Protein AF-A0A6A3DNJ9-F1 (afdb_monomer)

Mean predicted aligned error: 16.32 Å

pLDDT: mean 79.56, std 19.0, range [39.69, 97.75]

Radius of gyration: 37.9 Å; Cα contacts (8 Å, |Δi|>4): 48; chains: 1; bounding box: 66×89×94 Å

Nearest PDB structures (foldseek):
  7di8-assembly1_A  TM=8.924E-01  e=7.032E-04  Bos taurus
  8cat-assembly1_A-2  TM=9.138E-01  e=1.181E-03  Bos taurus
  1dgh-assembly1_D  TM=8.189E-01  e=5.915E-04  Homo sapiens
  1hbz-assembly1_A  TM=8.944E-01  e=5.601E-03  Micrococcus luteus
  4b7g-assembly1_D  TM=7.641E-01  e=2.102E-03  Corynebacterium glutamicum

Organism: NCBI:txid53985

Solvent-accessible surface area (backbone atoms only — not comparable to full-atom values): 10078 Å² total; per-residue (Å²): 138,76,88,73,81,73,67,78,72,79,75,76,77,84,83,83,74,89,86,79,85,86,84,90,83,69,90,70,64,85,74,81,77,77,78,76,75,87,83,79,87,72,91,70,91,68,96,74,94,78,79,82,84,70,84,86,28,62,68,59,23,46,44,57,68,74,72,41,54,75,67,57,49,49,54,51,35,50,53,51,18,66,61,43,57,79,48,58,68,72,56,44,55,53,52,37,52,54,38,32,66,28,32,61,69,59,16,50,53,29,50,54,46,26,52,52,52,48,51,50,50,57,66,68,66,59,72,76,81,61,83,73,71,81,74,80,90,72,85,77,75,90,56,94,85,58,75,78,88,127

Sequence (150 aa):
MSFFALFCIYQGMCCYNKFRRHVQALQCGRARTTLRYYAYRADHSLVDKYSTRDDNYSQVGDFYRKMLDTAARERLTSNLARSLVNAPKPMQTRAIANFTKCDPHYGRRVQEKVAALTQQKKRTASPAKLNPPRKSFVAAPPSDHMAPRL

InterPro domains:
  IPR010582 Catalase immune-responsive domain [PF06628] (52-114)
  IPR020835 Catalase superfamily [SSF56634] (33-114)

Structure (mmCIF, N/CA/C/O backbone):
data_AF-A0A6A3DNJ9-F1
#
_entry.id   AF-A0A6A3DNJ9-F1
#
loop_
_atom_site.group_PDB
_atom_site.id
_atom_site.type_symbol
_atom_site.label_atom_id
_atom_site.label_alt_id
_atom_site.label_comp_id
_atom_site.label_asym_id
_atom_site.label_entity_id
_atom_site.label_seq_id
_atom_site.pdbx_PDB_ins_code
_atom_site.Cartn_x
_atom_site.Cartn_y
_atom_site.Cartn_z
_atom_site.occupancy
_atom_site.B_iso_or_equiv
_atom_site.auth_seq_id
_atom_site.auth_comp_id
_atom_site.auth_asym_id
_atom_site.auth_atom_id
_atom_site.pdbx_PDB_model_num
ATOM 1 N N . MET A 1 1 ? 32.990 75.447 -47.838 1.00 46.38 1 MET A N 1
ATOM 2 C CA . MET A 1 1 ? 32.266 74.157 -47.931 1.00 46.38 1 MET A CA 1
ATOM 3 C C . MET A 1 1 ? 32.830 73.195 -46.885 1.00 46.38 1 MET A C 1
ATOM 5 O O . MET A 1 1 ? 33.438 72.193 -47.207 1.00 46.38 1 MET A O 1
ATOM 9 N N . SER A 1 2 ? 33.011 73.686 -45.660 1.00 49.97 2 SER A N 1
ATOM 10 C CA . SER A 1 2 ? 32.120 73.556 -44.492 1.00 49.97 2 SER A CA 1
ATOM 11 C C . SER A 1 2 ? 32.073 72.130 -43.934 1.00 49.97 2 SER A C 1
ATOM 13 O O . SER A 1 2 ? 31.240 71.302 -44.285 1.00 49.97 2 SER A O 1
ATOM 15 N N . PHE A 1 3 ? 33.046 71.911 -43.054 1.00 52.00 3 PHE A N 1
ATOM 16 C CA . PHE A 1 3 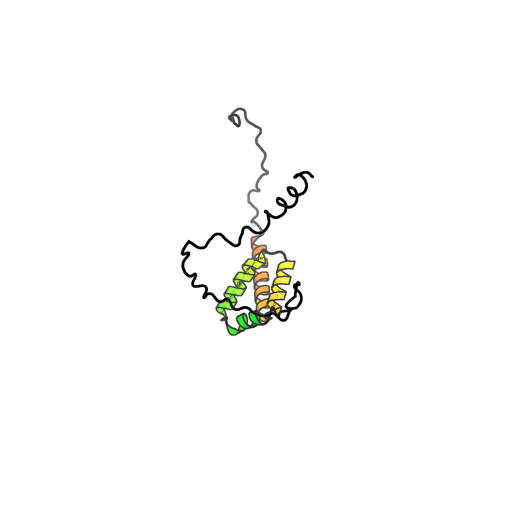? 33.485 70.731 -42.309 1.00 52.00 3 PHE A CA 1
ATOM 17 C C . PHE A 1 3 ? 32.447 70.049 -41.387 1.00 52.00 3 PHE A C 1
ATOM 19 O O . PHE A 1 3 ? 32.824 69.214 -40.572 1.00 52.00 3 PHE A O 1
ATOM 26 N N . PHE A 1 4 ? 31.152 70.363 -41.476 1.00 48.28 4 PHE A N 1
ATOM 27 C CA . PHE A 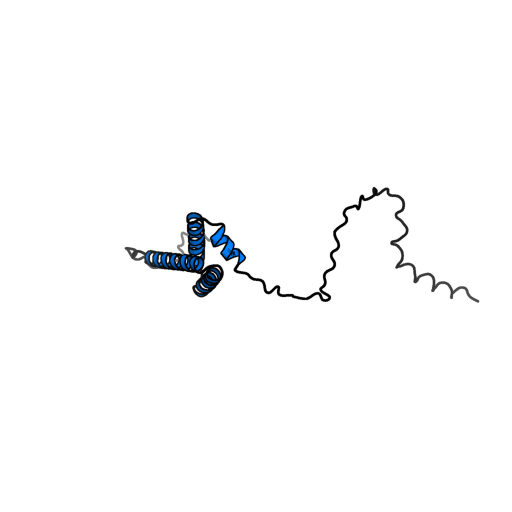1 4 ? 30.180 69.955 -40.447 1.00 48.28 4 PHE A CA 1
ATOM 28 C C . PHE A 1 4 ? 29.347 68.701 -40.767 1.00 48.28 4 PHE A C 1
ATOM 30 O O . PHE A 1 4 ? 28.644 68.204 -39.894 1.00 48.28 4 PHE A O 1
ATOM 37 N N . ALA A 1 5 ? 29.439 68.141 -41.979 1.00 52.12 5 ALA A N 1
ATOM 38 C CA . ALA A 1 5 ? 28.597 67.006 -42.383 1.00 52.12 5 ALA A CA 1
ATOM 39 C C . ALA A 1 5 ? 29.229 65.612 -42.187 1.00 52.12 5 ALA A C 1
ATOM 41 O O . ALA A 1 5 ? 28.529 64.612 -42.319 1.00 52.12 5 ALA A O 1
ATOM 42 N N . LEU A 1 6 ? 30.521 65.509 -41.843 1.00 49.88 6 LEU A N 1
ATOM 43 C CA . LEU A 1 6 ? 31.194 64.208 -41.671 1.00 49.88 6 LEU A CA 1
ATOM 44 C C . LEU A 1 6 ? 31.329 63.740 -40.212 1.00 49.88 6 LEU A C 1
ATOM 46 O O . LEU A 1 6 ? 31.785 62.624 -39.975 1.00 49.88 6 LEU A O 1
ATOM 50 N N . PHE A 1 7 ? 30.918 64.547 -39.229 1.00 45.38 7 PHE A N 1
ATOM 51 C CA . PHE A 1 7 ? 31.107 64.214 -37.810 1.00 45.38 7 PHE A CA 1
ATOM 52 C C . PHE A 1 7 ? 29.950 63.399 -37.192 1.00 45.38 7 PHE A C 1
ATOM 54 O O . PHE A 1 7 ? 30.138 62.765 -36.160 1.00 45.38 7 PHE A O 1
ATOM 61 N N . CYS A 1 8 ? 28.778 63.318 -37.837 1.00 44.56 8 CYS A N 1
ATOM 62 C CA . CYS A 1 8 ? 27.609 62.626 -37.263 1.00 44.56 8 CYS A CA 1
ATOM 63 C C . CYS A 1 8 ? 27.432 61.149 -37.659 1.00 44.56 8 CYS A C 1
ATOM 65 O O . CYS A 1 8 ? 26.555 60.492 -37.109 1.00 44.56 8 CYS A O 1
ATOM 67 N N . ILE A 1 9 ? 28.252 60.582 -38.553 1.00 49.38 9 ILE A N 1
ATOM 68 C CA . ILE A 1 9 ? 28.169 59.138 -38.881 1.00 49.38 9 ILE A CA 1
ATOM 69 C C . ILE A 1 9 ? 29.151 58.308 -38.025 1.00 49.38 9 ILE A C 1
ATOM 71 O O . ILE A 1 9 ? 28.972 57.104 -37.853 1.00 49.38 9 ILE A O 1
ATOM 75 N N . TYR A 1 10 ? 30.144 58.942 -37.386 1.00 51.12 10 TYR A N 1
ATOM 76 C CA . TYR A 1 10 ? 31.236 58.244 -36.687 1.00 51.12 10 TYR A CA 1
ATOM 77 C C . TYR A 1 10 ? 31.028 58.012 -35.176 1.00 51.12 10 TYR A C 1
ATOM 79 O O . TYR A 1 10 ? 31.944 57.543 -34.502 1.00 51.12 10 TYR A O 1
ATOM 87 N N . GLN A 1 11 ? 29.842 58.296 -34.623 1.00 46.47 11 GLN A N 1
ATOM 88 C CA . GLN A 1 11 ? 29.513 57.999 -33.214 1.00 46.47 11 GLN A CA 1
ATOM 89 C C . GLN A 1 11 ? 28.339 57.024 -33.008 1.00 46.47 11 GLN A C 1
ATOM 91 O O . GLN A 1 11 ? 27.938 56.783 -31.874 1.00 46.47 11 GLN A O 1
ATOM 96 N N . GLY A 1 12 ? 27.818 56.392 -34.065 1.00 50.06 12 GLY A N 1
ATOM 97 C CA . GLY A 1 12 ? 26.701 55.439 -33.946 1.00 50.06 12 GLY A CA 1
ATOM 98 C C . GLY A 1 12 ? 27.085 53.961 -33.771 1.00 50.06 12 GLY A C 1
ATOM 99 O O . GLY A 1 12 ? 26.242 53.160 -33.383 1.00 50.06 12 GLY A O 1
ATOM 100 N N . MET A 1 13 ? 28.334 53.563 -34.049 1.00 48.25 13 MET A N 1
ATOM 101 C CA . MET A 1 13 ? 28.718 52.138 -34.159 1.00 48.25 13 MET A CA 1
ATOM 102 C C . MET A 1 13 ? 29.659 51.624 -33.054 1.00 48.25 13 MET A C 1
ATOM 104 O O . MET A 1 13 ? 30.184 50.516 -33.151 1.00 48.25 13 MET A O 1
ATOM 108 N N . CYS A 1 14 ? 29.862 52.380 -31.971 1.00 43.56 14 CYS A N 1
ATOM 109 C CA . CYS A 1 14 ? 30.784 51.987 -30.895 1.00 43.56 14 CYS A CA 1
ATOM 110 C C . CYS A 1 14 ? 30.176 51.102 -29.789 1.00 43.56 14 CYS A C 1
ATOM 112 O O . CYS A 1 14 ? 30.905 50.703 -28.881 1.00 43.56 14 CYS A O 1
ATOM 114 N N . CYS A 1 15 ? 28.897 50.719 -29.862 1.00 44.34 15 CYS A N 1
ATOM 115 C CA . CYS A 1 15 ? 28.233 49.975 -28.783 1.00 44.34 15 CYS A CA 1
ATOM 116 C C . CYS A 1 15 ? 27.602 48.641 -29.215 1.00 44.34 15 CYS A C 1
ATOM 118 O O . CYS A 1 15 ? 26.506 48.333 -28.773 1.00 44.34 15 CYS A O 1
ATOM 120 N N . TYR A 1 16 ? 28.265 47.816 -30.037 1.00 47.75 16 TYR A N 1
ATOM 121 C CA . TYR A 1 16 ? 27.976 46.365 -30.040 1.00 47.75 16 TYR A CA 1
ATOM 122 C C . TYR A 1 16 ? 29.096 45.498 -30.632 1.00 47.75 16 TYR A C 1
ATOM 124 O O . TYR A 1 16 ? 28.848 44.582 -31.408 1.00 47.75 16 TYR A O 1
ATOM 132 N N . ASN A 1 17 ? 30.367 45.773 -30.319 1.00 49.94 17 ASN A N 1
ATOM 133 C CA . ASN A 1 17 ? 31.416 44.819 -30.706 1.00 49.94 17 ASN A CA 1
ATOM 134 C C . ASN A 1 17 ? 32.652 44.808 -29.800 1.00 49.94 17 ASN A C 1
ATOM 136 O O . ASN A 1 17 ? 33.776 44.590 -30.250 1.00 49.94 17 ASN A O 1
ATOM 140 N N . LYS A 1 18 ? 32.459 45.033 -28.495 1.00 52.38 18 LYS A N 1
ATOM 141 C CA . LYS A 1 18 ? 33.543 45.004 -27.502 1.00 52.38 18 LYS A CA 1
ATOM 142 C C . LYS A 1 18 ? 33.382 43.863 -26.497 1.00 52.38 18 LYS A C 1
ATOM 144 O O . LYS A 1 18 ? 33.471 44.064 -25.297 1.00 52.38 18 LYS A O 1
ATOM 149 N N . PHE A 1 19 ? 33.185 42.645 -27.001 1.00 47.44 19 PHE A N 1
ATOM 150 C CA . PHE A 1 19 ? 33.457 41.422 -26.232 1.00 47.44 19 PHE A CA 1
ATOM 151 C C . PHE A 1 19 ? 34.142 40.345 -27.083 1.00 47.44 19 PHE A C 1
ATOM 153 O O . PHE A 1 19 ? 33.885 39.155 -26.956 1.00 47.44 19 PHE A O 1
ATOM 160 N N . ARG A 1 20 ? 35.012 40.748 -28.016 1.00 52.94 20 ARG A N 1
ATOM 161 C CA . ARG A 1 20 ? 35.805 39.779 -28.784 1.00 52.94 20 ARG A CA 1
ATOM 162 C C . ARG A 1 20 ? 37.153 40.323 -29.235 1.00 52.94 20 ARG A C 1
ATOM 164 O O . ARG A 1 20 ? 37.479 40.159 -30.403 1.00 52.94 20 ARG A O 1
ATOM 171 N N . ARG A 1 21 ? 37.924 41.007 -28.374 1.00 45.72 21 ARG A N 1
ATOM 172 C CA . ARG A 1 21 ? 39.315 41.383 -28.736 1.00 45.72 21 ARG A CA 1
ATOM 173 C C . ARG A 1 21 ? 40.238 41.885 -27.617 1.00 45.72 21 ARG A C 1
ATOM 175 O O . ARG A 1 21 ? 41.158 42.639 -27.916 1.00 45.72 21 ARG A O 1
ATOM 182 N N . HIS A 1 22 ? 40.0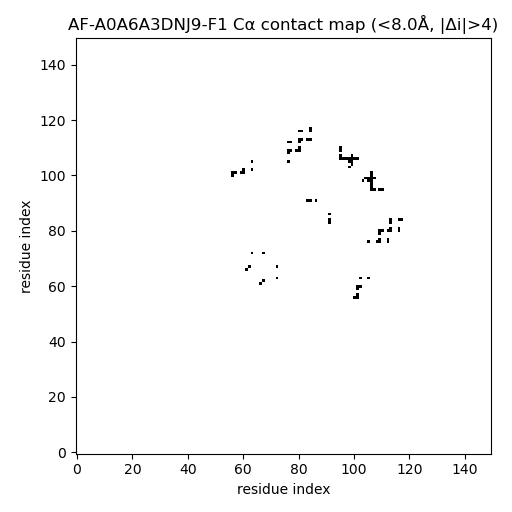36 41.508 -26.348 1.00 42.34 22 HIS A N 1
ATOM 183 C CA . HIS A 1 22 ? 40.951 41.991 -25.297 1.00 42.34 22 HIS A CA 1
ATOM 184 C C . HIS A 1 22 ? 41.219 41.070 -24.102 1.00 42.34 22 HIS A C 1
ATOM 186 O O . HIS A 1 22 ? 41.439 41.549 -22.998 1.00 42.34 22 HIS A O 1
ATOM 192 N N . VAL A 1 23 ? 41.276 39.753 -24.312 1.00 43.12 23 VAL A N 1
ATOM 193 C CA . VAL A 1 23 ? 41.930 38.859 -23.341 1.00 43.12 23 VAL A CA 1
ATOM 194 C C . VAL A 1 23 ? 42.772 37.844 -24.105 1.00 43.12 23 VAL A C 1
ATOM 196 O O . VAL A 1 23 ? 42.365 36.715 -24.353 1.00 43.12 23 VAL A O 1
ATOM 199 N N . GLN A 1 24 ? 43.951 38.288 -24.530 1.00 50.59 24 GLN A N 1
ATOM 200 C CA . GLN A 1 24 ? 45.026 37.425 -25.009 1.00 50.59 24 GLN A CA 1
ATOM 201 C C . GLN A 1 24 ? 46.282 37.737 -24.193 1.00 50.59 24 GLN A C 1
ATOM 203 O O . GLN A 1 24 ? 47.271 38.189 -24.743 1.00 50.59 24 GLN A O 1
ATOM 208 N N . ALA A 1 25 ? 46.200 37.582 -22.868 1.00 47.41 25 ALA A N 1
ATOM 209 C CA . ALA A 1 25 ? 47.355 37.510 -21.961 1.00 47.41 25 ALA A CA 1
ATOM 210 C C . ALA A 1 25 ? 46.910 37.221 -20.514 1.00 47.41 25 ALA A C 1
ATOM 212 O O . ALA A 1 25 ? 47.282 37.912 -19.577 1.00 47.41 25 ALA A O 1
ATOM 213 N N . LEU A 1 26 ? 46.103 36.185 -20.312 1.00 40.66 26 LEU A N 1
ATOM 214 C CA . LEU A 1 26 ? 46.228 35.381 -19.104 1.00 40.66 26 LEU A CA 1
ATOM 215 C C . LEU A 1 26 ? 46.294 33.947 -19.598 1.00 40.66 26 LEU A C 1
ATOM 217 O O . LEU A 1 26 ? 45.401 33.489 -20.312 1.00 40.66 26 LEU A O 1
ATOM 221 N N . GLN A 1 27 ? 47.366 33.254 -19.231 1.00 53.59 27 GLN A N 1
ATOM 222 C CA . GLN A 1 27 ? 47.384 31.802 -19.161 1.00 53.59 27 GLN A CA 1
ATOM 223 C C . GLN A 1 27 ? 46.3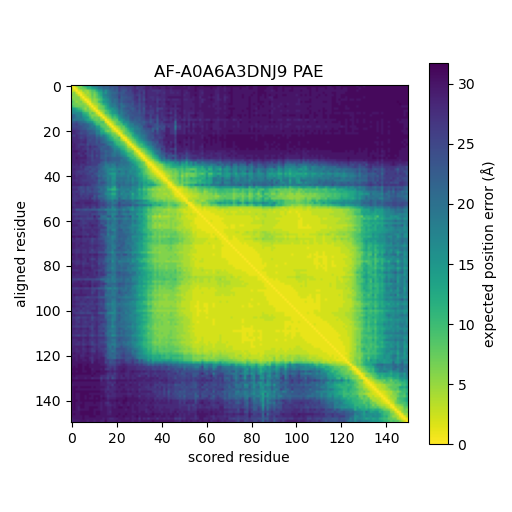15 31.372 -18.139 1.00 53.59 27 GLN A C 1
ATOM 225 O O . GLN A 1 27 ? 46.620 30.952 -17.031 1.00 53.59 27 GLN A O 1
ATOM 230 N N . CYS A 1 28 ? 45.033 31.499 -18.489 1.00 39.69 28 CYS A N 1
ATOM 231 C CA . CYS A 1 28 ? 44.011 30.655 -17.904 1.00 39.69 28 CYS A CA 1
ATOM 232 C C . CYS A 1 28 ? 44.323 29.275 -18.469 1.00 39.69 28 CYS A C 1
ATOM 234 O O . CYS A 1 28 ? 44.287 29.088 -19.689 1.00 39.69 28 CYS A O 1
ATOM 236 N N . GLY A 1 29 ? 44.796 28.385 -17.594 1.00 45.94 29 GLY A N 1
ATOM 237 C CA . GLY A 1 29 ? 45.329 27.081 -17.958 1.00 45.94 29 GLY A CA 1
ATOM 238 C C . GLY A 1 29 ? 44.466 26.405 -19.010 1.00 45.94 29 GLY A C 1
ATOM 239 O O . GLY A 1 29 ? 43.249 26.568 -19.000 1.00 45.94 29 GLY A O 1
ATOM 240 N N . ARG A 1 30 ? 45.111 25.664 -19.920 1.00 49.28 30 ARG A N 1
ATOM 241 C CA . ARG A 1 30 ? 44.464 24.764 -20.877 1.00 49.28 30 ARG A CA 1
ATOM 242 C C . ARG A 1 30 ? 43.350 24.040 -20.134 1.00 49.28 30 ARG A C 1
ATOM 244 O O . ARG A 1 30 ? 43.625 23.083 -19.411 1.00 49.28 30 ARG A O 1
ATOM 251 N N . ALA A 1 31 ? 42.121 24.541 -20.246 1.00 55.28 31 ALA A N 1
ATOM 252 C CA . ALA A 1 31 ? 41.000 23.913 -19.598 1.00 55.28 31 ALA A CA 1
ATOM 253 C C . ALA A 1 31 ? 40.962 22.549 -20.266 1.00 55.28 31 ALA A C 1
ATOM 255 O O . ALA A 1 31 ? 40.778 22.450 -21.481 1.00 55.28 31 ALA A O 1
ATOM 256 N N . ARG A 1 32 ? 41.289 21.505 -19.503 1.00 56.19 32 ARG A N 1
ATOM 257 C CA . ARG A 1 32 ? 41.177 20.129 -19.957 1.00 56.19 32 ARG A CA 1
ATOM 258 C C . ARG A 1 32 ? 39.681 19.856 -20.055 1.00 56.19 32 ARG A C 1
ATOM 260 O O . ARG A 1 32 ? 39.099 19.196 -19.205 1.00 56.19 32 ARG A O 1
ATOM 267 N N . THR A 1 33 ? 39.042 20.428 -21.070 1.00 61.50 33 THR A N 1
ATOM 268 C CA . THR A 1 33 ? 37.626 20.282 -21.397 1.00 61.50 33 THR A CA 1
ATOM 269 C C . THR A 1 33 ? 37.426 18.949 -22.106 1.00 61.50 33 THR A C 1
ATOM 271 O O . THR A 1 33 ? 36.848 18.859 -23.181 1.00 61.50 33 THR A O 1
ATOM 274 N N . THR A 1 34 ? 37.925 17.870 -21.505 1.00 62.06 34 THR A N 1
ATOM 275 C CA . THR A 1 34 ? 37.599 16.506 -21.927 1.00 62.06 34 THR A CA 1
ATOM 276 C C . THR A 1 34 ? 36.456 15.935 -21.095 1.00 62.06 34 THR A C 1
ATOM 278 O O . THR A 1 34 ? 36.319 14.723 -21.001 1.00 62.06 34 THR A O 1
ATOM 281 N N . LEU A 1 35 ? 35.607 16.782 -20.504 1.00 66.88 35 LEU A N 1
ATOM 282 C CA . LEU A 1 35 ? 34.261 16.364 -20.120 1.00 66.88 35 LEU A CA 1
ATOM 283 C C . LEU A 1 35 ? 33.368 16.505 -21.352 1.00 66.88 35 LEU A C 1
ATOM 285 O O . LEU A 1 35 ? 32.716 17.522 -21.576 1.00 66.88 35 LEU A O 1
ATOM 289 N N . ARG A 1 36 ? 33.416 15.479 -22.204 1.00 68.56 36 ARG A N 1
ATOM 290 C CA . ARG A 1 36 ? 32.445 15.280 -23.278 1.00 68.56 36 ARG A CA 1
ATOM 291 C C . ARG A 1 36 ? 31.178 14.718 -22.641 1.00 68.56 36 ARG A C 1
ATOM 293 O O . ARG A 1 36 ? 31.162 13.563 -22.231 1.00 68.56 36 ARG A O 1
ATOM 300 N N . TYR A 1 37 ? 30.138 15.536 -22.536 1.00 75.06 37 TYR A N 1
ATOM 301 C CA . TYR A 1 37 ? 28.812 15.050 -22.169 1.00 75.06 37 TYR A CA 1
ATOM 302 C C . TYR A 1 37 ? 28.201 14.330 -23.374 1.00 75.06 37 TYR A C 1
ATOM 304 O O . TYR A 1 37 ? 28.272 14.835 -24.497 1.00 75.06 37 TYR A O 1
ATOM 312 N N . TYR A 1 38 ? 27.633 13.143 -23.153 1.00 81.62 38 TYR A N 1
ATOM 313 C CA . TYR A 1 38 ? 26.899 12.430 -24.195 1.00 81.62 38 TYR A CA 1
ATOM 314 C C . TYR A 1 38 ? 25.699 13.277 -24.633 1.00 81.62 38 TYR A C 1
ATOM 316 O O . TYR A 1 38 ? 24.828 13.590 -23.824 1.00 81.62 38 TYR A O 1
ATOM 324 N N . ALA A 1 39 ? 25.670 13.664 -25.908 1.00 79.81 39 ALA A N 1
ATOM 325 C CA . ALA A 1 39 ? 24.526 14.333 -26.511 1.00 79.81 39 ALA A CA 1
ATOM 326 C C . ALA A 1 39 ? 23.615 13.270 -27.135 1.00 79.81 39 ALA A C 1
ATOM 328 O O . ALA A 1 39 ? 23.994 12.624 -28.113 1.00 79.81 39 ALA A O 1
ATOM 329 N N . TYR A 1 40 ? 22.429 13.080 -26.560 1.00 81.44 40 TYR A N 1
ATOM 330 C CA . TYR A 1 40 ? 21.409 12.188 -27.105 1.00 81.44 40 TYR A CA 1
ATOM 331 C C . TYR A 1 40 ? 20.491 12.960 -28.051 1.00 81.44 40 TYR A C 1
ATOM 333 O O . TYR A 1 40 ? 20.103 14.094 -27.765 1.00 81.44 40 TYR A O 1
ATOM 341 N N . ARG A 1 41 ? 20.129 12.338 -29.177 1.00 80.69 41 ARG A N 1
ATOM 342 C CA . ARG A 1 41 ? 19.005 12.794 -30.000 1.00 80.69 41 ARG A CA 1
ATOM 343 C C . ARG A 1 41 ? 17.735 12.147 -29.462 1.00 80.69 41 ARG A C 1
ATOM 345 O O . ARG A 1 41 ? 17.706 10.933 -29.294 1.00 80.69 41 ARG A O 1
ATOM 352 N N . ALA A 1 42 ? 16.721 12.955 -29.180 1.00 78.44 42 ALA A N 1
ATOM 353 C CA . ALA A 1 42 ? 15.378 12.469 -28.896 1.00 78.44 42 ALA A CA 1
ATOM 354 C C . ALA A 1 42 ? 14.552 12.518 -30.189 1.00 78.44 42 ALA A C 1
ATOM 356 O O . ALA A 1 42 ? 14.653 13.494 -30.931 1.00 78.44 42 ALA A O 1
ATOM 357 N N . ASP A 1 43 ? 13.725 11.500 -30.433 1.00 80.25 43 ASP A N 1
ATOM 358 C CA . ASP A 1 43 ? 12.810 11.451 -31.588 1.00 80.25 43 ASP A CA 1
ATOM 359 C C . ASP A 1 43 ? 11.584 12.367 -31.426 1.00 80.25 43 ASP A C 1
ATOM 361 O O . ASP A 1 43 ? 10.779 12.524 -32.344 1.00 80.25 43 ASP A O 1
ATOM 365 N N . HIS A 1 44 ? 11.416 12.999 -30.263 1.00 73.94 44 HIS A N 1
ATOM 366 C CA . HIS A 1 44 ? 10.308 13.914 -30.027 1.00 73.94 44 HIS A CA 1
ATOM 367 C C . HIS A 1 44 ? 10.588 15.277 -30.662 1.00 73.94 44 HIS A C 1
ATOM 369 O O . HIS A 1 44 ? 11.488 16.007 -30.249 1.00 73.94 44 HIS A O 1
ATOM 375 N N . SER A 1 45 ? 9.774 15.628 -31.657 1.00 76.00 45 SER A N 1
ATOM 376 C CA . SER A 1 45 ? 9.847 16.899 -32.382 1.00 76.00 45 SER A CA 1
ATOM 377 C C . SER A 1 45 ? 9.243 18.081 -31.616 1.00 76.00 45 SER A C 1
ATOM 379 O O . SER A 1 45 ? 9.524 19.230 -31.951 1.00 76.00 45 SER A O 1
ATOM 381 N N . LEU A 1 46 ? 8.429 17.815 -30.588 1.00 86.06 46 LEU A N 1
ATOM 382 C CA . LEU A 1 46 ? 7.696 18.819 -29.817 1.00 86.06 46 LEU A CA 1
ATOM 383 C C . LEU A 1 46 ? 7.926 18.638 -28.314 1.00 86.06 46 LEU A C 1
ATOM 385 O O . LEU A 1 46 ? 7.824 17.527 -27.787 1.00 86.06 46 LEU A O 1
ATOM 389 N N . VAL A 1 47 ? 8.187 19.746 -27.620 1.00 88.06 47 VAL A N 1
ATOM 390 C CA . VAL A 1 47 ? 8.254 19.797 -26.155 1.00 88.06 47 VAL A CA 1
ATOM 391 C C . VAL A 1 47 ? 6.836 19.973 -25.617 1.00 88.06 47 VAL A C 1
ATOM 393 O O . VAL A 1 47 ? 6.264 21.053 -25.736 1.00 88.06 47 VAL A O 1
ATOM 396 N N . ASP A 1 48 ? 6.273 18.913 -25.039 1.00 90.12 48 ASP A N 1
ATOM 397 C CA . ASP A 1 48 ? 4.918 18.904 -24.476 1.00 90.12 48 ASP A CA 1
ATOM 398 C C . ASP A 1 48 ? 4.813 17.944 -23.269 1.00 90.12 48 ASP A C 1
ATOM 400 O O . ASP A 1 48 ? 5.774 17.263 -22.896 1.00 90.12 48 ASP A O 1
ATOM 404 N N . LYS A 1 49 ? 3.641 17.901 -22.627 1.00 89.38 49 LYS A N 1
ATOM 405 C CA . LYS A 1 49 ? 3.303 17.021 -21.506 1.00 89.38 49 LYS A CA 1
ATOM 406 C C . LYS A 1 49 ? 2.884 15.645 -22.015 1.00 89.38 49 LYS A C 1
ATOM 408 O O . LYS A 1 49 ? 1.709 15.384 -22.266 1.00 89.38 49 LYS A O 1
ATOM 413 N N . TYR A 1 50 ? 3.844 14.735 -22.089 1.00 86.50 50 TY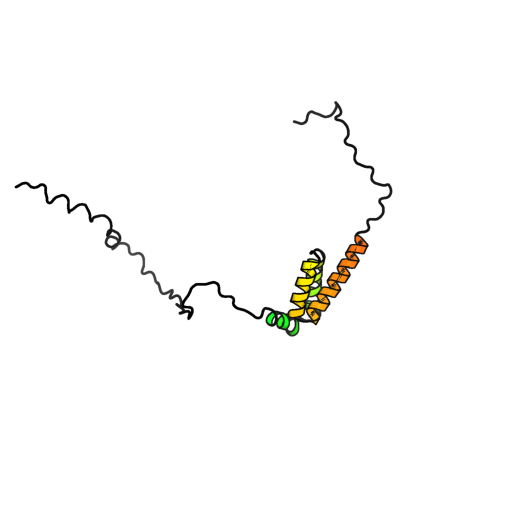R A N 1
ATOM 414 C CA . TYR A 1 50 ? 3.575 13.342 -22.432 1.00 86.50 50 TYR A CA 1
ATOM 415 C C . TYR A 1 50 ? 3.208 12.526 -21.190 1.00 86.50 50 TYR A C 1
ATOM 417 O O . TYR A 1 50 ? 3.891 12.573 -20.167 1.00 86.50 50 TYR A O 1
ATOM 425 N N . SER A 1 51 ? 2.121 11.758 -21.282 1.00 87.56 51 SER A N 1
ATOM 426 C CA . SER A 1 51 ? 1.804 10.722 -20.297 1.00 87.56 51 SER A CA 1
ATOM 427 C C . SER A 1 51 ? 2.428 9.409 -20.745 1.00 87.56 51 SER A C 1
ATOM 429 O O . SER A 1 51 ? 2.189 8.965 -21.866 1.00 87.56 51 SER A O 1
ATOM 431 N N . THR A 1 52 ? 3.186 8.774 -19.859 1.00 83.56 52 THR A N 1
ATOM 432 C CA . THR A 1 52 ? 3.893 7.520 -20.134 1.00 83.56 52 THR A CA 1
ATOM 433 C C . THR A 1 52 ? 2.975 6.293 -20.169 1.00 83.56 52 THR A C 1
ATOM 435 O O . THR A 1 52 ? 3.367 5.263 -20.699 1.00 83.56 52 THR A O 1
ATOM 438 N N . ARG A 1 53 ? 1.722 6.404 -19.686 1.00 82.94 53 ARG A N 1
ATOM 439 C CA . ARG A 1 53 ? 0.739 5.296 -19.607 1.00 82.94 53 ARG A CA 1
ATOM 440 C C . ARG A 1 53 ? 1.346 3.995 -19.047 1.00 82.94 53 ARG A C 1
ATOM 442 O O . ARG A 1 53 ? 1.058 2.908 -19.540 1.00 82.94 53 ARG A O 1
ATOM 449 N N . ASP A 1 54 ? 2.159 4.126 -18.004 1.00 88.31 54 ASP A N 1
ATOM 450 C CA . ASP A 1 54 ? 2.932 3.013 -17.454 1.00 88.31 54 ASP A CA 1
ATOM 451 C C . ASP A 1 54 ? 2.091 2.007 -16.661 1.00 88.31 54 ASP A C 1
ATOM 453 O O . ASP A 1 54 ? 1.064 2.328 -16.046 1.00 88.31 54 ASP A O 1
ATOM 457 N N . ASP A 1 55 ? 2.602 0.778 -16.609 1.00 92.56 55 ASP A N 1
ATOM 458 C CA . ASP A 1 55 ? 2.153 -0.243 -15.674 1.00 92.56 55 ASP A CA 1
ATOM 459 C C . ASP A 1 55 ? 2.689 0.043 -14.264 1.00 92.56 55 ASP A C 1
ATOM 461 O O . ASP A 1 55 ? 3.853 -0.192 -13.940 1.00 92.56 55 ASP A O 1
ATOM 465 N N . ASN A 1 56 ? 1.799 0.532 -13.404 1.00 93.69 56 ASN A N 1
ATOM 466 C CA . ASN A 1 56 ? 2.121 0.914 -12.030 1.00 93.69 56 ASN A CA 1
ATOM 467 C C . ASN A 1 56 ? 2.085 -0.258 -11.029 1.00 93.69 56 ASN A C 1
ATOM 469 O O . ASN A 1 56 ? 2.393 -0.056 -9.852 1.00 93.69 56 ASN A O 1
ATOM 473 N N . TYR A 1 57 ? 1.653 -1.457 -11.439 1.00 96.00 57 TYR A N 1
ATOM 474 C CA . TYR A 1 57 ? 1.254 -2.514 -10.501 1.00 96.00 57 TYR A CA 1
ATOM 475 C C . TYR A 1 57 ? 2.112 -3.776 -10.604 1.00 96.00 57 TYR A C 1
ATOM 477 O O . TYR A 1 57 ? 2.423 -4.373 -9.567 1.00 96.00 57 TYR A O 1
ATOM 485 N N . SER A 1 58 ? 2.543 -4.171 -11.805 1.00 94.69 58 SER A N 1
ATOM 486 C CA . SER A 1 58 ? 3.227 -5.460 -11.989 1.00 94.69 58 SER A CA 1
ATOM 487 C C . SER A 1 58 ? 4.558 -5.557 -11.249 1.00 94.69 58 SER A C 1
ATOM 489 O O . SER A 1 58 ? 4.806 -6.561 -10.581 1.00 94.69 58 SER A O 1
ATOM 491 N N . GLN A 1 59 ? 5.387 -4.506 -11.278 1.00 94.38 59 GLN A N 1
ATOM 492 C CA . GLN A 1 59 ? 6.680 -4.507 -10.579 1.00 94.38 59 GLN A CA 1
ATOM 493 C C . GLN A 1 59 ? 6.505 -4.684 -9.062 1.00 94.38 59 GLN A C 1
ATOM 495 O O . GLN A 1 59 ? 7.223 -5.457 -8.426 1.00 94.38 59 GLN A O 1
ATOM 500 N N . VAL A 1 60 ? 5.523 -3.995 -8.477 1.00 96.44 60 VAL A N 1
ATOM 501 C CA . VAL A 1 60 ? 5.248 -4.058 -7.035 1.00 96.44 60 VAL A CA 1
ATOM 502 C C . VAL A 1 60 ? 4.652 -5.412 -6.650 1.00 96.44 60 VAL A C 1
ATOM 504 O O . VAL A 1 60 ? 5.011 -5.968 -5.610 1.00 96.44 60 VAL A O 1
ATOM 507 N N . GLY A 1 61 ? 3.770 -5.966 -7.487 1.00 96.75 61 GLY A N 1
ATOM 508 C CA . GLY A 1 61 ? 3.239 -7.317 -7.305 1.00 96.75 61 GLY A CA 1
ATOM 509 C C . GLY A 1 61 ? 4.345 -8.374 -7.315 1.00 96.75 61 GLY A C 1
ATOM 510 O O . GLY A 1 61 ? 4.385 -9.250 -6.450 1.00 96.75 61 GLY A O 1
ATOM 511 N N . ASP A 1 62 ? 5.296 -8.251 -8.240 1.00 97.38 62 ASP A N 1
ATOM 512 C CA . ASP A 1 62 ? 6.449 -9.145 -8.325 1.00 97.38 62 ASP A CA 1
ATOM 513 C C . ASP A 1 62 ? 7.390 -9.013 -7.132 1.00 97.38 62 ASP A C 1
ATOM 515 O O . ASP A 1 62 ? 7.802 -10.031 -6.577 1.00 97.38 62 ASP A O 1
ATOM 519 N N . PHE A 1 63 ? 7.666 -7.794 -6.672 1.00 97.25 63 PHE A N 1
ATOM 520 C CA . PHE A 1 63 ? 8.413 -7.574 -5.436 1.00 97.25 63 PHE A CA 1
ATOM 521 C C . PHE A 1 63 ? 7.742 -8.276 -4.244 1.00 97.25 63 PHE A C 1
ATOM 523 O O . PHE A 1 63 ? 8.393 -9.015 -3.504 1.00 97.25 63 PHE A O 1
ATOM 530 N N . TYR A 1 64 ? 6.425 -8.118 -4.093 1.00 96.75 64 TYR A N 1
ATOM 531 C CA . TYR A 1 64 ? 5.680 -8.722 -2.989 1.00 96.75 64 TYR A CA 1
ATOM 532 C C . TYR A 1 64 ? 5.713 -10.258 -3.007 1.00 96.75 64 TYR A C 1
ATOM 534 O O . TYR A 1 64 ? 5.820 -10.879 -1.948 1.00 96.75 64 TYR A O 1
ATOM 542 N N . ARG A 1 65 ? 5.620 -10.873 -4.193 1.00 95.31 65 ARG A N 1
ATOM 543 C CA . ARG A 1 65 ? 5.602 -12.337 -4.346 1.00 95.31 65 ARG A CA 1
ATOM 544 C C . ARG A 1 65 ? 6.988 -12.970 -4.295 1.00 95.31 65 ARG A C 1
ATOM 546 O O . ARG A 1 65 ? 7.140 -14.024 -3.686 1.00 95.31 65 ARG A O 1
ATOM 553 N N . LYS A 1 66 ? 7.963 -12.363 -4.974 1.00 96.50 66 LYS A N 1
ATOM 554 C CA . LYS A 1 66 ? 9.268 -12.980 -5.257 1.00 96.50 66 LYS A CA 1
ATOM 555 C C . LYS A 1 66 ? 10.349 -12.574 -4.258 1.00 96.50 66 LYS A C 1
ATOM 557 O O . LYS A 1 66 ? 11.241 -13.371 -4.006 1.00 96.50 66 LYS A O 1
ATOM 562 N N . MET A 1 67 ? 10.279 -11.364 -3.697 1.00 96.31 67 MET A N 1
ATOM 563 C CA . MET A 1 67 ? 11.348 -10.830 -2.839 1.00 96.31 67 MET A CA 1
ATOM 564 C C . MET A 1 67 ? 11.041 -10.928 -1.3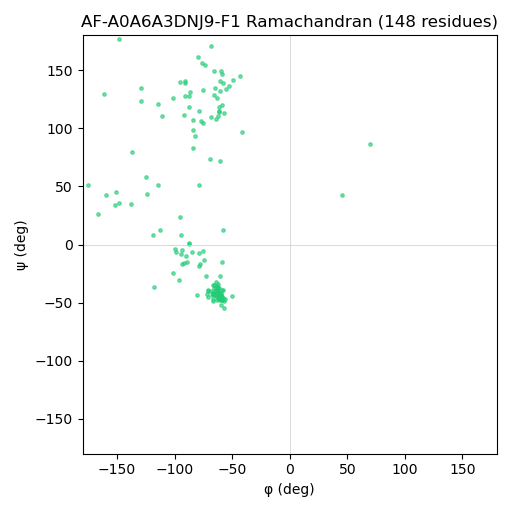43 1.00 96.31 67 MET A C 1
ATOM 566 O O . MET A 1 67 ? 11.968 -10.936 -0.538 1.00 96.31 67 MET A O 1
ATOM 570 N N . LEU A 1 68 ? 9.764 -10.986 -0.948 1.00 96.31 68 LEU A N 1
ATOM 571 C CA . LEU A 1 68 ? 9.378 -10.983 0.464 1.00 96.31 68 LEU A CA 1
ATOM 572 C C . LEU A 1 68 ? 9.016 -12.379 0.986 1.00 96.31 68 LEU A C 1
ATOM 574 O O . LEU A 1 68 ? 8.084 -13.039 0.509 1.00 96.31 68 LEU A O 1
ATOM 578 N N . ASP A 1 69 ? 9.670 -12.777 2.075 1.00 96.31 69 ASP A N 1
ATOM 579 C CA . ASP A 1 69 ? 9.270 -13.935 2.865 1.00 96.31 69 ASP A CA 1
ATOM 580 C C . ASP A 1 69 ? 7.938 -13.677 3.599 1.00 96.31 69 ASP A C 1
ATOM 582 O O . ASP A 1 69 ? 7.377 -12.574 3.608 1.00 96.31 69 ASP A O 1
ATOM 586 N N . THR A 1 70 ? 7.371 -14.723 4.195 1.00 94.94 70 THR A N 1
ATOM 587 C CA . THR A 1 70 ? 6.079 -14.626 4.891 1.00 94.94 70 THR A CA 1
ATOM 588 C C . THR A 1 70 ? 6.143 -13.665 6.081 1.00 94.94 70 THR A C 1
ATOM 590 O O . THR A 1 70 ? 5.200 -12.892 6.290 1.00 94.94 70 THR A O 1
ATOM 593 N N . ALA A 1 71 ? 7.264 -13.635 6.811 1.00 96.44 71 ALA A N 1
ATOM 594 C CA . ALA A 1 71 ? 7.448 -12.746 7.952 1.00 96.44 71 ALA A CA 1
ATOM 595 C C . ALA A 1 71 ? 7.618 -11.278 7.526 1.00 96.44 71 ALA A C 1
ATOM 597 O O . ALA A 1 71 ? 6.991 -10.398 8.126 1.00 96.44 71 ALA A O 1
ATOM 598 N N . ALA A 1 72 ? 8.387 -10.969 6.473 1.00 96.94 72 ALA A N 1
ATOM 599 C CA . ALA A 1 72 ? 8.480 -9.599 5.964 1.00 96.94 72 ALA A CA 1
ATOM 600 C C . ALA A 1 72 ? 7.141 -9.113 5.405 1.00 96.94 72 ALA A C 1
ATOM 602 O O . ALA A 1 72 ? 6.742 -7.981 5.691 1.00 96.94 72 ALA A O 1
ATOM 603 N N . ARG A 1 73 ? 6.388 -9.968 4.695 1.00 96.88 73 ARG A N 1
ATOM 604 C CA . ARG A 1 73 ? 5.025 -9.628 4.250 1.00 96.88 73 ARG A CA 1
ATOM 605 C C . ARG A 1 73 ? 4.124 -9.282 5.432 1.00 96.88 73 ARG A C 1
ATOM 607 O O . ARG A 1 73 ? 3.277 -8.389 5.331 1.00 96.88 73 ARG A O 1
ATOM 614 N N . GLU A 1 74 ? 4.256 -9.994 6.547 1.00 96.88 74 GLU A N 1
ATOM 615 C CA . GLU A 1 74 ? 3.472 -9.752 7.762 1.00 96.88 74 GLU A CA 1
ATOM 616 C C . GLU A 1 74 ? 3.805 -8.406 8.401 1.00 96.88 74 GLU A C 1
ATOM 618 O O . GLU A 1 74 ? 2.904 -7.610 8.687 1.00 96.88 74 GLU A O 1
ATOM 623 N N . ARG A 1 75 ? 5.096 -8.101 8.541 1.00 97.56 75 ARG A N 1
ATOM 624 C CA . ARG A 1 75 ? 5.566 -6.810 9.059 1.00 97.56 75 ARG A CA 1
ATOM 625 C C . ARG A 1 75 ? 5.116 -5.657 8.161 1.00 97.56 75 ARG A C 1
ATOM 627 O O . ARG A 1 75 ? 4.544 -4.689 8.659 1.00 97.56 75 ARG A O 1
ATOM 634 N N . LEU A 1 76 ? 5.281 -5.795 6.844 1.00 97.00 76 LEU A N 1
ATOM 635 C CA . LEU A 1 76 ? 4.873 -4.794 5.855 1.00 97.00 76 LEU A CA 1
ATOM 636 C C . LEU A 1 76 ? 3.378 -4.477 5.962 1.00 97.00 76 LEU A C 1
ATOM 638 O O . LEU A 1 76 ? 2.990 -3.328 6.169 1.00 97.00 76 LEU A O 1
ATOM 642 N N . THR A 1 77 ? 2.532 -5.505 5.880 1.00 97.12 77 THR A N 1
ATOM 643 C CA . THR A 1 77 ? 1.071 -5.329 5.949 1.00 97.12 77 THR A CA 1
ATOM 644 C C . THR A 1 77 ? 0.607 -4.783 7.303 1.00 97.12 77 THR A C 1
ATOM 646 O O . THR A 1 77 ? -0.337 -3.996 7.346 1.00 97.12 77 THR A O 1
ATOM 649 N N . SER A 1 78 ? 1.287 -5.126 8.402 1.00 97.38 78 SER A N 1
ATOM 650 C CA . SER A 1 78 ? 1.002 -4.572 9.736 1.00 97.38 78 SER A CA 1
ATOM 651 C C . SER A 1 78 ? 1.334 -3.086 9.835 1.00 97.38 78 SER A C 1
ATOM 653 O O . SER A 1 78 ? 0.527 -2.311 10.350 1.00 97.38 78 SER A O 1
ATOM 655 N N . ASN A 1 79 ? 2.483 -2.673 9.300 1.00 97.06 79 ASN A N 1
ATOM 656 C CA . ASN A 1 79 ? 2.899 -1.272 9.298 1.00 97.06 79 ASN A CA 1
ATOM 657 C C . ASN A 1 79 ? 1.962 -0.413 8.441 1.00 97.06 79 ASN A C 1
ATOM 659 O O . ASN A 1 79 ? 1.522 0.651 8.880 1.00 97.06 79 ASN A O 1
ATOM 663 N N . LEU A 1 80 ? 1.581 -0.911 7.261 1.00 96.69 80 LEU A N 1
ATOM 664 C CA . LEU A 1 80 ? 0.617 -0.237 6.391 1.00 96.69 80 LEU A CA 1
ATOM 665 C C . LEU A 1 80 ? -0.749 -0.100 7.058 1.00 96.69 80 LEU A C 1
ATOM 667 O O . LEU A 1 80 ? -1.322 0.986 7.061 1.00 96.69 80 LEU A O 1
ATOM 671 N N . ALA A 1 81 ? -1.254 -1.165 7.680 1.00 97.19 81 ALA A N 1
ATOM 672 C CA . ALA A 1 81 ? -2.532 -1.114 8.377 1.00 97.19 81 ALA A CA 1
ATOM 673 C C . ALA A 1 81 ? -2.520 -0.122 9.552 1.00 97.19 81 ALA A C 1
ATOM 675 O O . ALA A 1 81 ? -3.478 0.631 9.731 1.00 97.19 81 ALA A O 1
ATOM 676 N N . ARG A 1 82 ? -1.421 -0.074 10.319 1.00 96.38 82 ARG A N 1
ATOM 677 C CA . ARG A 1 82 ? -1.244 0.884 11.421 1.00 96.38 82 ARG A CA 1
ATOM 678 C C . ARG A 1 82 ? -1.225 2.334 10.935 1.00 96.38 82 ARG A C 1
ATOM 680 O O . ARG A 1 82 ? -1.764 3.195 11.623 1.00 96.38 82 ARG A O 1
ATOM 687 N N . SER A 1 83 ? -0.649 2.606 9.767 1.00 95.50 83 SER A N 1
ATOM 688 C CA . SER A 1 83 ? -0.710 3.938 9.153 1.00 95.50 83 SER A CA 1
ATOM 689 C C . SER A 1 83 ? -2.125 4.260 8.642 1.00 95.50 83 SER A C 1
ATOM 691 O O . SER A 1 83 ? -2.672 5.324 8.933 1.00 95.50 83 SER A O 1
ATOM 693 N N . LEU A 1 84 ? -2.770 3.309 7.958 1.00 95.75 84 LEU A N 1
ATOM 694 C CA . LEU A 1 84 ? -4.065 3.509 7.300 1.00 95.75 84 LEU A CA 1
ATOM 695 C C . LEU A 1 84 ? -5.260 3.618 8.254 1.00 95.75 84 LEU A C 1
ATOM 697 O O . LEU A 1 84 ? -6.246 4.260 7.898 1.00 95.75 84 LEU A O 1
ATOM 701 N N . VAL A 1 85 ? -5.211 3.022 9.450 1.00 95.69 85 VAL A N 1
ATOM 702 C CA . VAL A 1 85 ? -6.368 3.001 10.371 1.00 95.69 85 VAL A CA 1
ATOM 703 C C . VAL A 1 85 ? -6.834 4.401 10.794 1.00 95.69 85 VAL A C 1
ATOM 705 O O . VAL A 1 85 ? -8.009 4.602 11.097 1.00 95.69 85 VAL A O 1
ATOM 708 N N . ASN A 1 86 ? -5.931 5.384 10.798 1.00 92.94 86 ASN A N 1
ATOM 709 C CA . ASN A 1 86 ? -6.254 6.765 11.161 1.00 92.94 86 ASN A CA 1
ATOM 710 C C . ASN A 1 86 ? -6.693 7.624 9.965 1.00 92.94 86 ASN A C 1
ATOM 712 O O . ASN A 1 86 ? -7.177 8.734 10.170 1.00 92.94 86 ASN A O 1
ATOM 716 N N . ALA A 1 87 ? -6.556 7.122 8.736 1.00 95.31 87 ALA A N 1
ATOM 717 C CA . ALA A 1 87 ? -6.985 7.818 7.528 1.00 95.31 87 ALA A CA 1
ATOM 718 C C . ALA A 1 87 ? -8.518 7.756 7.355 1.00 95.31 87 ALA A C 1
ATOM 720 O O . ALA A 1 87 ? -9.156 6.816 7.841 1.00 95.31 87 ALA A O 1
ATOM 721 N N . PRO A 1 88 ? -9.138 8.701 6.626 1.00 95.69 88 PRO A N 1
ATOM 722 C CA . PRO A 1 88 ? -10.570 8.662 6.348 1.00 95.69 88 PRO A CA 1
ATOM 723 C C . PRO A 1 88 ? -10.942 7.464 5.460 1.00 95.69 88 PRO A C 1
ATOM 725 O O . PRO A 1 88 ? -10.176 7.031 4.594 1.00 95.69 88 PRO A O 1
ATOM 728 N N . LYS A 1 89 ? -12.164 6.945 5.636 1.00 94.44 89 LYS A N 1
ATOM 729 C CA . LYS A 1 89 ? -12.660 5.748 4.935 1.00 94.44 89 LYS A CA 1
ATOM 730 C C . LYS A 1 89 ? -12.475 5.752 3.404 1.00 94.44 89 LYS A C 1
ATOM 732 O O . LYS A 1 89 ? -12.019 4.728 2.896 1.00 94.44 89 LYS A O 1
ATOM 737 N N . PRO A 1 90 ? -12.751 6.840 2.650 1.00 96.62 90 PRO A N 1
ATOM 738 C CA . PRO A 1 90 ? -12.529 6.842 1.201 1.00 96.62 90 PRO A CA 1
ATOM 739 C C . PRO A 1 90 ? -11.058 6.642 0.814 1.00 96.62 90 PRO A C 1
ATOM 741 O O . PRO A 1 90 ? -10.778 5.983 -0.187 1.00 96.62 90 PRO A O 1
ATOM 744 N N . MET A 1 91 ? -10.112 7.153 1.608 1.00 96.25 91 MET A N 1
ATOM 745 C CA . MET A 1 91 ? -8.683 6.943 1.358 1.00 96.25 91 MET A CA 1
ATOM 746 C C . MET A 1 91 ? -8.275 5.500 1.637 1.00 96.25 91 MET A C 1
ATOM 748 O O . MET A 1 91 ? -7.541 4.920 0.842 1.00 96.25 91 MET A O 1
ATOM 752 N N . GLN A 1 92 ? -8.804 4.893 2.705 1.00 96.62 92 GLN A N 1
ATOM 753 C CA . GLN A 1 92 ? -8.564 3.477 2.998 1.00 96.62 92 GLN A CA 1
ATOM 754 C C . GLN A 1 92 ? -9.029 2.585 1.840 1.00 96.62 92 GLN A C 1
ATOM 756 O O . GLN A 1 92 ? -8.269 1.738 1.380 1.00 96.62 92 GLN A O 1
ATOM 761 N N . THR A 1 93 ? -10.247 2.802 1.328 1.00 96.69 93 THR A N 1
ATOM 762 C CA . THR A 1 93 ? -10.797 2.012 0.215 1.00 96.69 93 THR A CA 1
ATOM 763 C C . THR A 1 93 ? -9.955 2.158 -1.052 1.00 96.69 93 THR A C 1
ATOM 765 O O . THR A 1 93 ? -9.640 1.158 -1.693 1.00 96.69 93 THR A O 1
ATOM 768 N N . ARG A 1 94 ? -9.539 3.384 -1.399 1.00 97.44 94 ARG A N 1
ATOM 769 C CA . ARG A 1 94 ? -8.684 3.637 -2.573 1.00 97.44 94 ARG A CA 1
ATOM 770 C C . ARG A 1 94 ? -7.301 2.999 -2.426 1.00 97.44 94 ARG A C 1
ATOM 772 O O . ARG A 1 94 ? -6.813 2.389 -3.372 1.00 97.44 94 ARG A O 1
ATOM 779 N N . ALA A 1 95 ? -6.691 3.101 -1.246 1.00 96.94 95 ALA A N 1
ATOM 780 C CA . ALA A 1 95 ? -5.394 2.491 -0.969 1.00 96.94 95 ALA A CA 1
ATOM 781 C C . ALA A 1 95 ? -5.462 0.961 -1.075 1.00 96.94 95 ALA A C 1
ATOM 783 O O . ALA A 1 95 ? -4.653 0.360 -1.776 1.00 96.94 95 ALA A O 1
ATOM 784 N N . ILE A 1 96 ? -6.468 0.338 -0.450 1.00 97.19 96 ILE A N 1
ATOM 785 C CA . ILE A 1 96 ? -6.683 -1.114 -0.528 1.00 97.19 96 ILE A CA 1
ATOM 786 C C . ILE A 1 96 ? -6.912 -1.542 -1.979 1.00 97.19 96 ILE A C 1
ATOM 788 O O . ILE A 1 96 ? -6.282 -2.495 -2.419 1.00 97.19 96 ILE A O 1
ATOM 792 N N . ALA A 1 97 ? -7.726 -0.813 -2.749 1.00 97.75 97 ALA A N 1
ATOM 793 C CA . ALA A 1 97 ? -7.944 -1.118 -4.162 1.00 97.75 97 ALA A CA 1
ATOM 794 C C . ALA A 1 97 ? -6.638 -1.089 -4.977 1.00 97.75 97 ALA A C 1
ATOM 796 O O . ALA A 1 97 ? -6.429 -1.957 -5.820 1.00 97.75 97 ALA A O 1
ATOM 797 N N . ASN A 1 98 ? -5.736 -0.140 -4.705 1.00 97.19 98 ASN A N 1
ATOM 798 C CA . ASN A 1 98 ? -4.421 -0.103 -5.348 1.00 97.19 98 ASN A CA 1
ATOM 799 C C . ASN A 1 98 ? -3.549 -1.302 -4.949 1.00 97.19 98 ASN A C 1
ATOM 801 O O . ASN A 1 98 ? -2.936 -1.909 -5.820 1.00 97.19 98 ASN A O 1
ATOM 805 N N . PHE A 1 99 ? -3.533 -1.694 -3.672 1.00 97.25 99 PHE A N 1
ATOM 806 C CA . PHE A 1 99 ? -2.790 -2.884 -3.239 1.00 97.25 99 PHE A CA 1
ATOM 807 C C . PHE A 1 99 ? -3.359 -4.179 -3.827 1.00 97.25 99 PHE A C 1
ATOM 809 O O . PHE A 1 99 ? -2.586 -5.047 -4.219 1.00 97.25 99 PHE A O 1
ATOM 816 N N . THR A 1 100 ? -4.685 -4.286 -3.958 1.00 97.50 100 THR A N 1
ATOM 817 C CA . THR A 1 100 ? -5.351 -5.420 -4.615 1.00 97.50 100 THR A CA 1
ATOM 818 C C . THR A 1 100 ? -4.986 -5.518 -6.097 1.00 97.50 100 THR A C 1
ATOM 820 O O . THR A 1 100 ? -4.840 -6.625 -6.604 1.00 97.50 100 THR A O 1
ATOM 823 N N . LYS A 1 101 ? -4.800 -4.382 -6.790 1.00 96.94 101 LYS A N 1
ATOM 824 C CA . LYS A 1 101 ? -4.313 -4.365 -8.181 1.00 96.94 101 LYS A CA 1
ATOM 825 C C . LYS A 1 101 ? -2.871 -4.863 -8.306 1.00 96.94 101 LYS A C 1
ATOM 827 O O . LYS A 1 101 ? -2.562 -5.510 -9.297 1.00 96.94 101 LYS A O 1
ATOM 832 N N . CYS A 1 102 ? -2.007 -4.591 -7.322 1.00 96.50 102 CYS A N 1
ATOM 833 C CA . CYS A 1 102 ? -0.659 -5.170 -7.290 1.00 96.50 102 CYS A CA 1
ATOM 834 C C . CYS A 1 102 ? -0.710 -6.690 -7.071 1.00 96.50 102 CYS A C 1
ATOM 836 O O . CYS A 1 102 ? -0.028 -7.448 -7.760 1.00 96.50 102 CYS A O 1
ATOM 838 N N . ASP A 1 103 ? -1.486 -7.126 -6.074 1.00 96.75 103 ASP A N 1
ATOM 839 C CA . ASP A 1 103 ? -1.670 -8.535 -5.739 1.00 96.75 103 ASP A CA 1
ATOM 840 C C . ASP A 1 103 ? -2.944 -8.745 -4.879 1.00 96.75 103 ASP A C 1
ATOM 842 O O . ASP A 1 103 ? -3.113 -8.074 -3.850 1.00 96.75 103 ASP A O 1
ATOM 846 N N . PRO A 1 104 ? -3.842 -9.689 -5.233 1.00 96.75 104 PRO A N 1
ATOM 847 C CA . PRO A 1 104 ? -5.082 -9.912 -4.485 1.00 96.75 104 PRO A CA 1
ATOM 848 C C . PRO A 1 104 ? -4.868 -10.337 -3.027 1.00 96.75 104 PRO A C 1
ATOM 850 O O . PRO A 1 104 ? -5.609 -9.909 -2.136 1.00 96.75 104 PRO A O 1
ATOM 853 N N . HIS A 1 105 ? -3.847 -11.159 -2.759 1.00 96.25 105 HIS A N 1
ATOM 854 C CA . HIS A 1 105 ? -3.524 -11.586 -1.400 1.00 96.25 105 HIS A CA 1
ATOM 855 C C . HIS A 1 105 ? -3.000 -10.400 -0.583 1.00 96.25 105 HIS A C 1
ATOM 857 O O . HIS A 1 105 ? -3.384 -10.223 0.576 1.00 96.25 105 HIS A O 1
ATOM 863 N N . TYR A 1 106 ? -2.175 -9.544 -1.188 1.00 97.25 106 TYR A N 1
ATOM 864 C CA . TYR A 1 106 ? -1.655 -8.352 -0.524 1.00 97.25 106 TYR A CA 1
ATOM 865 C C . TYR A 1 106 ? -2.769 -7.403 -0.060 1.00 97.25 106 TYR A C 1
ATOM 867 O O . TYR A 1 106 ? -2.826 -7.060 1.127 1.00 97.25 106 TYR A O 1
ATOM 875 N N . GLY A 1 107 ? -3.685 -7.032 -0.960 1.00 97.12 107 GLY A N 1
ATOM 876 C CA . GLY A 1 107 ? -4.811 -6.152 -0.636 1.00 97.12 107 GLY A CA 1
ATOM 877 C C . GLY A 1 107 ? -5.714 -6.721 0.462 1.00 97.12 107 GLY A C 1
ATOM 878 O O . GLY A 1 107 ? -6.041 -6.016 1.423 1.00 97.12 107 GLY A O 1
ATOM 879 N N . ARG A 1 108 ? -6.032 -8.022 0.386 1.00 97.69 108 ARG A N 1
ATOM 880 C CA . ARG A 1 108 ? -6.839 -8.727 1.395 1.00 97.69 108 ARG A CA 1
ATOM 881 C C . ARG A 1 108 ? -6.226 -8.635 2.793 1.00 97.69 108 ARG A C 1
ATOM 883 O O . ARG A 1 108 ? -6.913 -8.253 3.739 1.00 97.69 108 ARG A O 1
ATOM 890 N N . ARG A 1 109 ? -4.928 -8.920 2.933 1.00 96.94 109 ARG A N 1
ATOM 891 C CA . ARG A 1 109 ? -4.261 -8.896 4.248 1.00 96.94 109 ARG A CA 1
ATOM 892 C C . ARG A 1 109 ? -4.233 -7.504 4.872 1.00 96.94 109 ARG A C 1
ATOM 894 O O . ARG A 1 109 ? -4.406 -7.364 6.082 1.00 96.94 109 ARG A O 1
ATOM 901 N N . VAL A 1 110 ? -4.027 -6.465 4.061 1.00 97.50 110 VAL A N 1
ATOM 902 C CA . VAL A 1 110 ? -4.089 -5.075 4.542 1.00 97.50 110 VAL A CA 1
ATOM 903 C C . VAL A 1 110 ? -5.505 -4.742 5.016 1.00 97.50 110 VAL A C 1
ATOM 905 O O . VAL A 1 110 ? -5.666 -4.176 6.097 1.00 97.50 110 VAL A O 1
ATOM 908 N N . GLN A 1 111 ? -6.532 -5.137 4.260 1.00 97.38 111 GLN A N 1
ATOM 909 C CA . GLN A 1 111 ? -7.931 -4.904 4.621 1.00 97.38 111 GLN A CA 1
ATOM 910 C C . GLN A 1 111 ? -8.315 -5.570 5.949 1.00 97.38 111 GLN A C 1
ATOM 912 O O . GLN A 1 111 ? -8.905 -4.914 6.811 1.00 97.38 111 GLN A O 1
ATOM 917 N N . GLU A 1 112 ? -7.957 -6.842 6.137 1.00 97.56 112 GLU A N 1
ATOM 91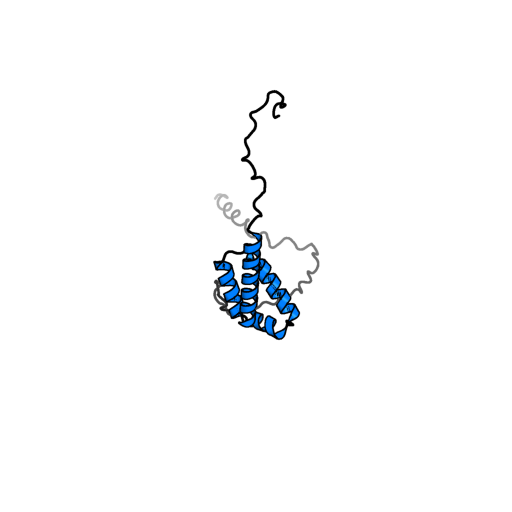8 C CA . GLU A 1 112 ? -8.227 -7.596 7.369 1.00 97.56 112 GLU A CA 1
ATOM 919 C C . GLU A 1 112 ? -7.582 -6.920 8.589 1.00 97.56 112 GLU A C 1
ATOM 921 O O . GLU A 1 112 ? -8.236 -6.698 9.613 1.00 97.56 112 GLU A O 1
ATOM 926 N N . LYS A 1 113 ? -6.323 -6.489 8.460 1.00 97.38 113 LYS A N 1
ATOM 927 C CA . LYS A 1 113 ? -5.597 -5.799 9.535 1.00 97.38 113 LYS A CA 1
ATOM 928 C C . LYS A 1 113 ? -6.179 -4.424 9.860 1.00 97.38 113 LYS A C 1
ATOM 930 O O . LYS A 1 113 ? -6.322 -4.087 11.035 1.00 97.38 113 LYS A O 1
ATOM 935 N N . VAL A 1 114 ? -6.550 -3.634 8.851 1.00 97.12 114 VAL A N 1
ATOM 936 C CA . VAL A 1 114 ? -7.207 -2.331 9.065 1.00 97.12 114 VAL A CA 1
ATOM 937 C C . VAL A 1 114 ? -8.553 -2.517 9.767 1.00 97.12 114 VAL A C 1
ATOM 939 O O . VAL A 1 114 ? -8.871 -1.768 10.695 1.00 97.12 114 VAL A O 1
ATOM 942 N N . ALA A 1 115 ? -9.332 -3.528 9.375 1.00 96.12 115 ALA A N 1
ATOM 943 C CA . ALA A 1 115 ? -10.596 -3.847 10.030 1.00 96.12 115 ALA A CA 1
ATOM 944 C C . ALA A 1 115 ? -10.384 -4.230 11.503 1.00 96.12 115 ALA A C 1
ATOM 946 O O . ALA A 1 115 ? -11.055 -3.674 12.375 1.00 96.12 115 ALA A O 1
ATOM 947 N N . ALA A 1 116 ? -9.406 -5.092 11.796 1.00 96.56 116 ALA A N 1
ATOM 948 C CA . ALA A 1 116 ? -9.067 -5.485 13.162 1.00 96.56 116 ALA A CA 1
ATOM 949 C C . ALA A 1 116 ? -8.672 -4.280 14.035 1.00 96.56 116 ALA A C 1
ATOM 951 O O . ALA A 1 116 ? -9.214 -4.104 15.128 1.00 96.56 116 ALA A O 1
ATOM 952 N N . LEU A 1 117 ? -7.796 -3.400 13.536 1.00 95.81 117 LEU A N 1
ATOM 953 C CA . LEU A 1 117 ? -7.377 -2.193 14.259 1.00 95.81 117 LEU A CA 1
ATOM 954 C C . LEU A 1 117 ? -8.532 -1.202 14.458 1.00 95.81 117 LEU A C 1
ATOM 956 O O . LEU A 1 117 ? -8.630 -0.563 15.504 1.00 95.81 117 LEU A O 1
ATOM 960 N N . THR A 1 118 ? -9.447 -1.101 13.492 1.00 94.50 118 THR A N 1
ATOM 961 C CA . THR A 1 118 ? -10.647 -0.261 13.621 1.00 94.50 118 THR A CA 1
ATOM 962 C C . THR A 1 118 ? -11.544 -0.755 14.756 1.00 94.50 118 THR A C 1
ATOM 964 O O . THR A 1 118 ? -12.044 0.050 15.542 1.00 94.50 118 THR A O 1
ATOM 967 N N . GLN A 1 119 ? -11.730 -2.074 14.880 1.00 93.25 119 GLN A N 1
ATOM 968 C CA . GLN A 1 119 ? -12.504 -2.656 15.979 1.00 93.25 119 GLN A CA 1
ATOM 969 C C . GLN A 1 119 ? -11.811 -2.460 17.328 1.00 93.25 119 GLN A C 1
ATOM 971 O O . GLN A 1 119 ? -12.462 -2.091 18.303 1.00 93.25 119 GLN A O 1
ATOM 976 N N . GLN A 1 120 ? -10.488 -2.634 17.386 1.00 92.81 120 GLN A N 1
ATOM 977 C CA . GLN A 1 120 ? -9.712 -2.340 18.595 1.00 92.81 120 GLN A CA 1
ATOM 978 C C . GLN A 1 120 ? -9.885 -0.879 19.025 1.00 92.81 120 GLN A C 1
ATOM 980 O O . GLN A 1 120 ? -10.199 -0.623 20.184 1.00 92.81 120 GLN A O 1
ATOM 985 N N . LYS A 1 121 ? -9.795 0.068 18.081 1.00 89.38 121 LYS A N 1
ATOM 986 C CA . LYS A 1 121 ? -9.995 1.499 18.348 1.00 89.38 121 LYS A CA 1
ATOM 987 C C . LYS A 1 121 ? -11.389 1.796 18.900 1.00 89.38 121 LYS A C 1
ATOM 989 O O . LYS A 1 121 ? -11.508 2.569 19.844 1.00 89.38 121 LYS A O 1
ATOM 994 N N . LYS A 1 122 ? -12.434 1.162 18.356 1.00 87.50 122 LYS A N 1
ATOM 995 C CA . LYS A 1 122 ? -13.805 1.281 18.883 1.00 87.50 122 LYS A CA 1
ATOM 996 C C . LYS A 1 122 ? -13.910 0.775 20.322 1.00 87.50 122 LYS A C 1
ATOM 998 O O . LYS A 1 122 ? -14.512 1.453 21.143 1.00 87.50 122 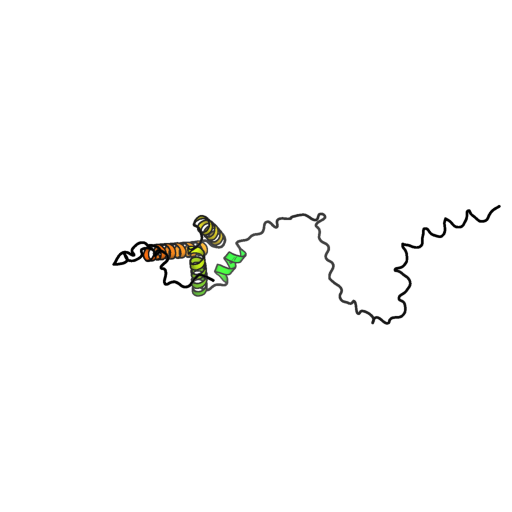LYS A O 1
ATOM 1003 N N . ARG A 1 123 ? -13.282 -0.364 20.639 1.00 86.00 123 ARG A N 1
ATOM 1004 C CA . ARG A 1 123 ? -13.251 -0.920 22.005 1.00 86.00 123 ARG A CA 1
ATOM 1005 C C . ARG A 1 123 ? -12.541 0.010 22.992 1.00 86.00 123 ARG A C 1
ATOM 1007 O O . ARG A 1 123 ? -13.008 0.158 24.111 1.00 86.00 123 ARG A O 1
ATOM 1014 N N . THR A 1 124 ? -11.447 0.655 22.583 1.00 80.94 124 THR A N 1
ATOM 1015 C CA . THR A 1 124 ? -10.704 1.607 23.433 1.00 80.94 124 THR A CA 1
ATOM 1016 C C . THR A 1 124 ? -11.345 2.994 23.514 1.00 80.94 124 THR A C 1
ATOM 1018 O O . THR A 1 124 ? -11.011 3.766 24.404 1.00 80.94 124 THR A O 1
ATOM 1021 N N . ALA A 1 125 ? -12.233 3.340 22.577 1.00 71.19 125 ALA A N 1
ATOM 1022 C CA . ALA A 1 125 ? -12.847 4.665 22.487 1.00 71.19 125 ALA A CA 1
ATOM 1023 C C . ALA A 1 125 ? -13.994 4.887 23.479 1.00 71.19 125 ALA A C 1
ATOM 1025 O O . ALA A 1 125 ? -14.480 6.009 23.574 1.00 71.19 125 ALA A O 1
ATOM 1026 N N . SER A 1 126 ? -14.439 3.862 24.206 1.00 65.69 126 SER A N 1
ATOM 1027 C CA . SER A 1 126 ? -15.357 4.040 25.327 1.00 65.69 126 SER A CA 1
ATOM 1028 C C . SER A 1 126 ? -14.543 4.406 26.571 1.00 65.69 126 SER A C 1
ATOM 1030 O O . SER A 1 126 ? -13.982 3.502 27.194 1.00 65.69 126 SER A O 1
ATOM 1032 N N . PRO A 1 127 ? -14.427 5.697 26.948 1.00 67.69 127 PRO A N 1
ATOM 1033 C CA . PRO A 1 127 ? -13.810 6.038 28.217 1.00 67.69 127 PRO A CA 1
ATOM 1034 C C . PRO A 1 127 ? -14.629 5.400 29.339 1.00 67.69 127 PRO A C 1
ATOM 1036 O O . PRO A 1 127 ? -15.864 5.388 29.295 1.00 67.69 127 PRO A O 1
ATOM 1039 N N . ALA A 1 128 ? -13.946 4.880 30.357 1.00 73.06 128 ALA A N 1
ATOM 1040 C CA . ALA A 1 128 ? -14.608 4.536 31.605 1.00 73.06 128 ALA A CA 1
ATOM 1041 C C . ALA A 1 128 ? -15.393 5.766 32.089 1.00 73.06 128 ALA A C 1
ATOM 1043 O O . ALA A 1 128 ? -14.891 6.892 32.011 1.00 73.06 128 ALA A O 1
ATOM 1044 N N . LYS A 1 129 ? -16.633 5.569 32.553 1.00 71.75 129 LYS A N 1
ATOM 1045 C CA . LYS A 1 129 ? -17.413 6.661 33.147 1.00 71.75 129 LYS A CA 1
ATOM 1046 C C . LYS A 1 129 ? -16.592 7.223 34.308 1.00 71.75 129 LYS A C 1
ATOM 1048 O O . LYS A 1 129 ? -16.340 6.508 35.274 1.00 71.75 129 LYS A O 1
ATOM 1053 N N . LEU A 1 130 ? -16.125 8.467 34.172 1.00 68.94 130 LEU A N 1
ATOM 1054 C CA . LEU A 1 130 ? -15.335 9.129 35.204 1.00 68.94 130 LEU A CA 1
ATOM 1055 C C . LEU A 1 130 ? -16.209 9.236 36.455 1.00 68.94 130 LEU A C 1
ATOM 1057 O O . LEU A 1 130 ? -17.253 9.886 36.424 1.00 68.94 130 LEU A O 1
ATOM 1061 N N . ASN A 1 131 ? -15.810 8.543 37.515 1.00 76.06 131 ASN A N 1
ATOM 1062 C CA . ASN A 1 131 ? -16.495 8.563 38.796 1.00 76.06 131 ASN A CA 1
ATOM 1063 C C . ASN A 1 131 ? -15.597 9.295 39.804 1.00 76.06 131 ASN A C 1
ATOM 1065 O O . ASN A 1 131 ? -14.543 8.747 40.135 1.00 76.06 131 ASN A O 1
ATOM 1069 N N . PRO A 1 132 ? -15.948 10.503 40.285 1.00 81.31 132 PRO A N 1
ATOM 1070 C CA . PRO A 1 132 ? -17.165 11.288 40.024 1.00 81.31 132 PRO A CA 1
ATOM 1071 C C . PRO A 1 132 ? -17.149 12.058 38.681 1.00 81.31 132 PRO A C 1
ATOM 1073 O O . PRO A 1 132 ? -16.076 12.295 38.118 1.00 81.31 132 PRO A O 1
ATOM 1076 N N . PRO A 1 133 ? -18.319 12.495 38.162 1.00 80.38 133 PRO A N 1
ATOM 1077 C CA . PRO A 1 133 ? -18.390 13.283 36.934 1.00 80.38 133 PRO A CA 1
ATOM 1078 C C . PRO A 1 133 ? -17.616 14.596 37.092 1.00 80.38 133 PRO A C 1
ATOM 1080 O O . PRO A 1 133 ? -17.772 15.319 38.078 1.00 80.38 133 PRO A O 1
ATOM 1083 N N . ARG A 1 134 ? -16.773 14.926 36.105 1.00 77.06 134 ARG A N 1
ATOM 1084 C CA . ARG A 1 134 ? -16.044 16.201 36.093 1.00 77.06 134 ARG A CA 1
ATOM 1085 C C . ARG A 1 134 ? -17.069 17.337 36.040 1.00 77.06 134 ARG A C 1
ATOM 1087 O O . ARG A 1 134 ? -17.764 17.486 35.040 1.00 77.06 134 ARG A O 1
ATOM 1094 N N . LYS A 1 135 ? -17.152 18.136 37.106 1.00 80.19 135 LYS A N 1
ATOM 1095 C CA . LYS A 1 135 ? -17.946 19.373 37.126 1.00 80.19 135 LYS A CA 1
ATOM 1096 C C . LYS A 1 135 ? -17.462 20.339 36.039 1.00 80.19 135 LYS A C 1
ATOM 1098 O O . LYS A 1 135 ? -16.267 20.369 35.733 1.00 80.19 135 LYS A O 1
ATOM 1103 N N . SER A 1 136 ? -18.374 21.118 35.457 1.00 84.06 136 SER A N 1
ATOM 1104 C CA . SER A 1 136 ? -18.017 22.164 34.496 1.00 84.06 136 SER A CA 1
ATOM 1105 C C . SER A 1 136 ? -17.053 23.158 35.140 1.00 84.06 136 SER A C 1
ATOM 1107 O O . SER A 1 136 ? -17.213 23.525 36.305 1.00 84.06 136 SER A O 1
ATOM 1109 N N . PHE A 1 137 ? -16.041 23.586 34.386 1.00 85.81 137 PHE A N 1
ATOM 1110 C CA . PHE A 1 137 ? -15.163 24.654 34.840 1.00 85.81 137 PHE A CA 1
ATOM 1111 C C . PHE A 1 137 ? -15.970 25.951 34.949 1.00 85.81 137 PHE A C 1
ATOM 1113 O O . PHE A 1 137 ? -16.655 26.336 34.004 1.00 85.81 137 PHE A O 1
ATOM 1120 N N . VAL A 1 138 ? -15.878 26.609 36.099 1.00 85.44 138 VAL A N 1
ATOM 1121 C CA . VAL A 1 138 ? -16.431 27.943 36.329 1.00 85.44 138 VAL A CA 1
ATOM 1122 C C . VAL A 1 138 ? -15.235 28.855 36.557 1.00 85.44 138 VAL A C 1
ATOM 1124 O O . VAL A 1 138 ? -14.425 28.583 37.444 1.00 85.44 138 VAL A O 1
ATOM 1127 N N . ALA A 1 139 ? -15.082 29.891 35.731 1.00 85.88 139 ALA A N 1
ATOM 1128 C CA . ALA A 1 139 ? -14.017 30.868 35.915 1.00 85.88 139 ALA A CA 1
ATOM 1129 C C . ALA A 1 139 ? -14.228 31.589 37.252 1.00 85.88 139 ALA A C 1
ATOM 1131 O O . ALA A 1 139 ? -15.314 32.106 37.511 1.00 85.88 139 ALA A O 1
ATOM 1132 N N . ALA A 1 140 ? -13.206 31.603 38.108 1.00 80.69 140 ALA A N 1
ATOM 1133 C CA . ALA A 1 140 ? -13.257 32.396 39.326 1.00 80.69 140 ALA A CA 1
ATOM 1134 C C . ALA A 1 140 ? -13.304 33.890 38.948 1.00 80.69 140 ALA A C 1
ATOM 1136 O O . ALA A 1 140 ? -12.541 34.302 38.064 1.00 80.69 140 ALA A O 1
ATOM 1137 N N . PRO A 1 141 ? -14.179 34.700 39.573 1.00 80.44 141 PRO A N 1
ATOM 1138 C CA . PRO A 1 141 ? -14.140 36.145 39.392 1.00 80.44 141 PRO A CA 1
ATOM 1139 C C . PRO A 1 141 ? -12.770 36.688 39.839 1.00 80.44 141 PRO A C 1
ATOM 1141 O O . PRO A 1 141 ? -12.139 36.094 40.720 1.00 80.44 141 PRO A O 1
ATOM 1144 N N . PRO A 1 142 ? -12.276 37.780 39.227 1.00 76.81 142 PRO A N 1
ATOM 1145 C CA . PRO A 1 142 ? -11.001 38.376 39.611 1.00 76.81 142 PRO A CA 1
ATOM 1146 C C . PRO A 1 142 ? -11.050 38.777 41.091 1.00 76.81 142 PRO A C 1
ATOM 1148 O O . PRO A 1 142 ? -11.909 39.554 41.492 1.00 76.81 142 PRO A O 1
ATOM 1151 N N . SER A 1 143 ? -10.164 38.209 41.910 1.00 74.12 143 SER A N 1
ATOM 1152 C CA . SER A 1 143 ? -10.037 38.546 43.331 1.00 74.12 143 SER A CA 1
ATOM 1153 C C . SER A 1 143 ? -9.023 39.673 43.529 1.00 74.12 143 SER A C 1
ATOM 1155 O O . SER A 1 143 ? -7.951 39.616 42.924 1.00 74.12 143 SER A O 1
ATOM 1157 N N . ASP A 1 144 ? -9.296 40.605 44.446 1.00 72.62 144 ASP A N 1
ATOM 1158 C CA . ASP A 1 144 ? -8.443 41.772 44.753 1.00 72.62 144 ASP A CA 1
ATOM 1159 C C . ASP A 1 144 ? -7.011 41.425 45.210 1.00 72.62 144 ASP A C 1
ATOM 1161 O O . ASP A 1 144 ? -6.124 42.273 45.203 1.00 72.62 144 ASP A O 1
ATOM 1165 N N . HIS A 1 145 ? -6.748 40.170 45.586 1.00 71.19 145 HIS A N 1
ATOM 1166 C CA . HIS A 1 145 ? -5.419 39.687 45.985 1.00 71.19 145 HIS A CA 1
ATOM 1167 C C . HIS A 1 145 ? -4.543 39.201 44.820 1.00 71.19 145 HIS A C 1
ATOM 1169 O O . HIS 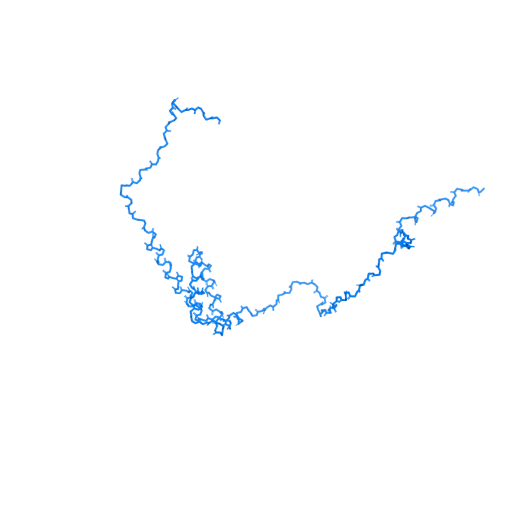A 1 145 ? -3.426 38.732 45.041 1.00 71.19 145 HIS A O 1
ATOM 1175 N N . MET A 1 146 ? -5.033 39.254 43.581 1.00 61.31 146 MET A N 1
ATOM 1176 C CA . MET A 1 146 ? -4.240 38.877 42.412 1.00 61.31 146 MET A CA 1
ATOM 1177 C C . MET A 1 146 ? -3.457 40.099 41.941 1.00 61.31 146 MET A C 1
ATOM 1179 O O . MET A 1 146 ? -4.050 41.110 41.572 1.00 61.31 146 MET A O 1
ATOM 1183 N N . ALA A 1 147 ? -2.126 40.000 41.959 1.00 68.69 147 ALA A N 1
ATOM 1184 C CA . ALA A 1 147 ? -1.246 41.037 41.431 1.00 68.69 147 ALA A CA 1
ATOM 1185 C C . ALA A 1 147 ? -1.692 41.457 40.013 1.00 68.69 147 ALA A C 1
ATOM 1187 O O . ALA A 1 147 ? -2.116 40.592 39.233 1.00 68.69 147 ALA A O 1
ATOM 1188 N N . PRO A 1 148 ? -1.618 42.759 39.670 1.00 72.38 148 PRO A N 1
ATOM 1189 C CA . PRO A 1 148 ? -2.035 43.237 38.360 1.00 72.38 148 PRO A CA 1
ATOM 1190 C C . PRO A 1 148 ? -1.282 42.473 37.270 1.00 72.38 148 PRO A C 1
ATOM 1192 O O . PRO A 1 148 ? -0.071 42.265 37.368 1.00 72.38 148 PRO A O 1
ATOM 1195 N N . ARG A 1 149 ? -2.012 42.015 36.246 1.00 66.56 149 ARG A N 1
ATOM 1196 C CA . ARG A 1 149 ? -1.390 41.416 35.061 1.00 66.56 149 ARG A CA 1
ATOM 1197 C C . ARG A 1 149 ? -0.561 42.512 34.387 1.00 66.56 149 ARG A C 1
ATOM 1199 O O . ARG A 1 149 ? -1.150 43.462 33.878 1.00 66.56 149 ARG A O 1
ATOM 1206 N N . LEU A 1 150 ? 0.765 42.390 34.499 1.00 64.31 150 LEU A N 1
ATOM 1207 C CA . LEU A 1 150 ? 1.762 43.245 33.848 1.00 64.31 150 LEU A CA 1
ATOM 1208 C C . LEU A 1 150 ? 1.613 43.209 32.325 1.00 64.31 150 LEU A C 1
ATOM 1210 O O . LEU A 1 150 ? 1.310 42.111 31.798 1.00 64.31 150 LEU A O 1
#

Secondary structure (DSSP, 8-state):
--TTSSSSSTTSSSSS--SSSS--S--------------PPPS--S---------SSHHHHHIIIII--HHHHHHHHHHHHHHHTTS-HHHHHHHHHHHHHH-HHHHHHHHHHHHHHHHHHHHHTS----SS--PPP-PPPPPTTSPP--

Foldseek 3Di:
DDDDPPPPVPPPPPPDDPPPDPPPDDCPDPPPPPPDDDDDDDPDPDDDDDDPPDDPAAVLLCCLPPVDDPVRLVVVLLVLLVVCLPPDPVVLVVVLVNLCSNPVVSSVSNVVNNVVVNVVCVVVPDPDCPVVHDDDDDDDDDDPPDDPDD